Protein AF-A0A822BIB9-F1 (afdb_monomer)

pLDDT: mean 83.74, std 15.63, range [38.5, 98.12]

Structure (mmCIF, N/CA/C/O backbone):
data_AF-A0A822BIB9-F1
#
_entry.id   AF-A0A822BIB9-F1
#
loop_
_atom_site.group_PDB
_atom_site.id
_atom_site.type_symbol
_atom_site.label_atom_id
_atom_site.label_alt_id
_atom_site.label_comp_id
_atom_site.label_asym_id
_atom_site.label_entity_id
_atom_site.label_seq_id
_atom_site.pdbx_PDB_ins_code
_atom_site.Cartn_x
_atom_site.Cartn_y
_atom_site.Cartn_z
_atom_site.occupancy
_atom_site.B_iso_or_equiv
_atom_site.auth_seq_id
_atom_site.auth_comp_id
_atom_site.auth_asym_id
_atom_site.auth_atom_id
_atom_site.pdbx_PDB_model_num
ATOM 1 N N . MET A 1 1 ? -10.872 18.225 8.047 1.00 48.94 1 MET A N 1
ATOM 2 C CA . MET A 1 1 ? -10.312 17.547 6.855 1.00 48.94 1 MET A CA 1
ATOM 3 C C . MET A 1 1 ? -10.561 18.431 5.649 1.00 48.94 1 MET A C 1
ATOM 5 O O . MET A 1 1 ? -11.684 18.891 5.492 1.00 48.94 1 MET A O 1
ATOM 9 N N . ASN A 1 2 ? -9.532 18.728 4.852 1.00 38.50 2 ASN A N 1
ATOM 10 C CA . ASN A 1 2 ? -9.692 19.570 3.668 1.00 38.50 2 ASN A CA 1
ATOM 11 C C . ASN A 1 2 ? -10.375 18.746 2.567 1.00 38.50 2 ASN A C 1
ATOM 13 O O . ASN A 1 2 ? -9.749 17.916 1.918 1.00 38.50 2 ASN A O 1
ATOM 17 N N . THR A 1 3 ? -11.681 18.924 2.396 1.00 48.06 3 THR A N 1
ATOM 18 C CA . THR A 1 3 ? -12.518 18.138 1.475 1.00 48.06 3 THR A CA 1
ATOM 19 C C . THR A 1 3 ? -12.189 18.353 -0.006 1.00 48.06 3 THR A C 1
ATOM 21 O O . THR A 1 3 ? -12.721 17.605 -0.832 1.00 48.06 3 THR A O 1
ATOM 24 N N . ASN A 1 4 ? -11.320 19.330 -0.305 1.00 56.81 4 ASN A N 1
ATOM 25 C CA . ASN A 1 4 ? -10.796 19.686 -1.627 1.00 56.81 4 ASN A C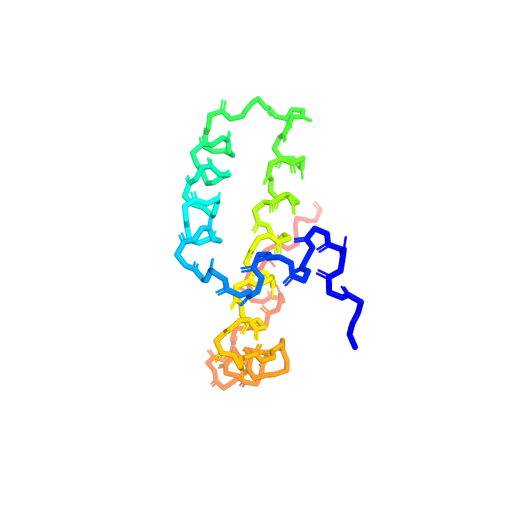A 1
ATOM 26 C C . ASN A 1 4 ? -9.444 19.035 -1.975 1.00 56.81 4 ASN A C 1
ATOM 28 O O . ASN A 1 4 ? -8.934 19.277 -3.066 1.00 56.81 4 ASN A O 1
ATOM 32 N N . SER A 1 5 ? -8.832 18.234 -1.095 1.00 66.06 5 SER A N 1
ATOM 33 C CA . SER A 1 5 ? -7.643 17.462 -1.477 1.00 66.06 5 SER A CA 1
ATOM 34 C C . SER A 1 5 ? -8.033 16.210 -2.271 1.00 66.06 5 SER A C 1
ATOM 36 O O . SER A 1 5 ? -9.079 15.606 -2.021 1.00 66.06 5 SER A O 1
ATOM 38 N N . TYR A 1 6 ? -7.160 15.778 -3.187 1.00 61.75 6 TYR A N 1
ATOM 39 C CA . TYR A 1 6 ? -7.275 14.506 -3.922 1.00 61.75 6 TYR A CA 1
ATOM 40 C C . TYR A 1 6 ? -7.590 13.324 -2.983 1.00 61.75 6 TYR A C 1
ATOM 42 O O . TYR A 1 6 ? -8.501 12.532 -3.224 1.00 61.75 6 TYR A O 1
ATOM 50 N N . THR A 1 7 ? -6.930 13.302 -1.824 1.00 61.34 7 THR A N 1
ATOM 51 C CA . THR A 1 7 ? -7.143 12.317 -0.757 1.00 61.34 7 THR A CA 1
ATOM 52 C C . THR A 1 7 ? -8.539 12.391 -0.130 1.00 61.34 7 THR A C 1
ATOM 54 O O . THR A 1 7 ? -9.154 11.357 0.119 1.00 61.34 7 THR A O 1
ATOM 57 N N . GLY A 1 8 ? -9.086 13.592 0.076 1.00 64.31 8 GLY A N 1
ATOM 58 C CA . GLY A 1 8 ? -10.421 13.786 0.644 1.00 64.31 8 GLY A CA 1
ATOM 59 C C . GLY A 1 8 ? -11.555 13.398 -0.312 1.00 64.31 8 GLY A C 1
ATOM 60 O O . GLY A 1 8 ? -12.620 12.988 0.147 1.00 64.31 8 GLY A O 1
ATOM 61 N N . TYR A 1 9 ? -11.344 13.502 -1.629 1.00 64.81 9 TYR A N 1
ATOM 62 C CA . TYR A 1 9 ? -12.299 13.036 -2.643 1.00 64.81 9 TYR A CA 1
ATOM 63 C C . TYR A 1 9 ? -12.341 11.503 -2.735 1.00 64.81 9 TYR A C 1
ATOM 65 O O . TYR A 1 9 ? -13.425 10.916 -2.750 1.00 64.81 9 TYR A O 1
ATOM 73 N N . MET A 1 10 ? -11.173 10.856 -2.728 1.00 62.56 10 MET A N 1
ATOM 74 C CA . MET A 1 10 ? -11.055 9.396 -2.794 1.00 62.56 10 MET A CA 1
ATOM 75 C C . MET A 1 10 ? -11.613 8.688 -1.558 1.00 62.56 10 MET A C 1
ATOM 77 O O . MET A 1 10 ? -12.297 7.678 -1.684 1.00 62.56 10 MET A O 1
ATOM 81 N N . GLN A 1 11 ? -11.418 9.253 -0.366 1.00 62.25 11 GLN A N 1
ATOM 82 C CA . GLN A 1 11 ? -11.953 8.682 0.877 1.00 62.25 11 GLN A CA 1
ATOM 83 C C . GLN A 1 11 ? -13.485 8.593 0.908 1.00 62.25 11 GLN A C 1
ATOM 85 O O . GLN A 1 11 ? -14.026 7.734 1.595 1.00 62.25 11 GLN A O 1
ATOM 90 N N . ARG A 1 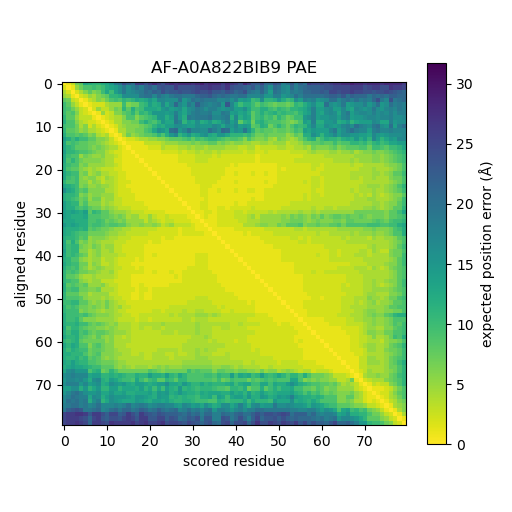12 ? -14.195 9.446 0.154 1.00 67.25 12 ARG A N 1
ATOM 91 C CA . ARG A 1 12 ? -15.664 9.395 0.045 1.00 67.25 12 ARG A CA 1
ATOM 92 C C . ARG A 1 12 ? -16.162 8.298 -0.901 1.00 67.25 12 ARG A C 1
ATOM 94 O O . ARG A 1 12 ? -17.357 8.031 -0.924 1.00 67.25 12 ARG A O 1
ATOM 101 N N . ASN A 1 13 ? -15.267 7.681 -1.672 1.00 75.44 13 ASN A N 1
ATOM 102 C CA . ASN A 1 13 ? -15.592 6.699 -2.700 1.00 75.44 13 ASN A CA 1
ATOM 103 C C . ASN A 1 13 ? -14.597 5.530 -2.645 1.00 75.44 13 ASN A C 1
ATOM 105 O O . ASN A 1 13 ? -13.739 5.396 -3.517 1.00 75.44 13 ASN A O 1
ATOM 109 N N . SER A 1 14 ? -14.721 4.663 -1.639 1.00 75.12 14 SER A N 1
ATOM 110 C CA . SER A 1 14 ? -13.842 3.494 -1.461 1.00 75.12 14 SER A CA 1
ATOM 111 C C . SER A 1 14 ? -13.752 2.6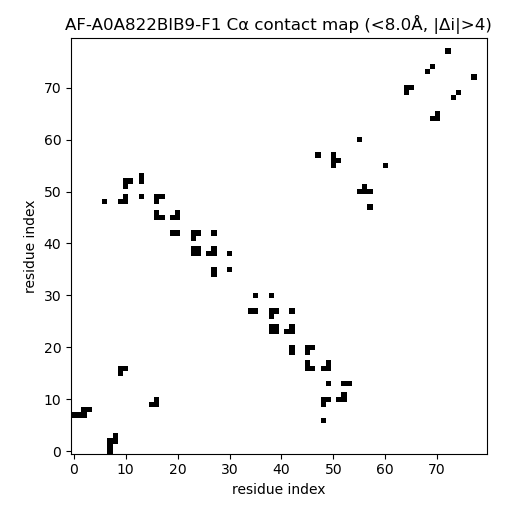04 -2.710 1.00 75.12 14 SER A C 1
ATOM 113 O O . SER A 1 14 ? -12.681 2.082 -3.006 1.00 75.12 14 SER A O 1
ATOM 115 N N . GLN A 1 15 ? -14.827 2.506 -3.502 1.00 83.12 15 GLN A N 1
ATOM 116 C CA . GLN A 1 15 ? -14.835 1.779 -4.775 1.00 83.12 15 GLN A CA 1
ATOM 117 C C . GLN A 1 15 ? -13.843 2.352 -5.803 1.00 83.12 15 GLN A C 1
ATOM 119 O O . GLN A 1 15 ? -13.188 1.585 -6.499 1.00 83.12 15 GLN A O 1
ATOM 124 N N . LEU A 1 16 ? -13.692 3.682 -5.876 1.00 85.62 16 LEU A N 1
ATOM 125 C CA . LEU A 1 16 ? -12.710 4.319 -6.764 1.00 85.62 16 LEU A CA 1
ATOM 126 C C . LEU A 1 16 ? -11.280 4.023 -6.306 1.00 85.62 16 LEU A C 1
ATOM 128 O O . LEU A 1 16 ? -10.395 3.816 -7.131 1.00 85.62 16 LEU A O 1
ATOM 132 N N . VAL A 1 17 ? -11.060 3.963 -4.990 1.00 87.88 17 VAL A N 1
ATOM 133 C CA . VAL A 1 17 ? -9.749 3.613 -4.429 1.00 87.88 17 VAL A CA 1
ATOM 134 C C . VAL A 1 17 ? -9.401 2.160 -4.736 1.00 87.88 17 VAL A C 1
ATOM 136 O O . VAL A 1 17 ? -8.277 1.884 -5.135 1.00 87.88 17 VAL A O 1
ATOM 139 N N . LEU A 1 18 ? -10.367 1.242 -4.627 1.00 92.19 18 LEU A N 1
ATOM 140 C CA . LEU A 1 18 ? -10.175 -0.158 -5.011 1.00 92.19 18 LEU A CA 1
ATOM 141 C C . LEU A 1 18 ? -9.809 -0.303 -6.491 1.00 92.19 18 LEU A C 1
ATOM 143 O O . LEU A 1 18 ? -8.908 -1.073 -6.810 1.00 92.19 18 LEU A O 1
ATOM 147 N N . THR A 1 19 ? -10.458 0.452 -7.385 1.00 94.38 19 THR A N 1
ATOM 148 C CA . THR A 1 19 ? -10.086 0.472 -8.807 1.00 94.38 19 THR A CA 1
ATOM 149 C C . THR A 1 19 ? -8.636 0.909 -8.998 1.00 94.38 19 THR A C 1
ATOM 151 O O . THR A 1 19 ? -7.907 0.221 -9.706 1.00 94.38 19 THR A O 1
ATOM 154 N N . LYS A 1 20 ? -8.187 1.972 -8.314 1.00 94.94 20 LYS A N 1
ATOM 155 C CA . LYS A 1 20 ? -6.788 2.415 -8.399 1.00 94.94 20 LYS A CA 1
ATOM 156 C C . LYS A 1 20 ? -5.805 1.402 -7.825 1.00 94.94 20 LYS A C 1
ATOM 158 O O . LYS A 1 20 ? -4.807 1.132 -8.465 1.00 94.94 20 LYS A O 1
ATOM 163 N N . ILE A 1 21 ? -6.111 0.746 -6.703 1.00 96.56 21 ILE A N 1
ATOM 164 C CA . ILE A 1 21 ? -5.259 -0.342 -6.182 1.00 96.56 21 ILE A CA 1
ATOM 165 C C . ILE A 1 21 ? -5.065 -1.443 -7.236 1.00 96.56 21 ILE A C 1
ATOM 167 O O . ILE A 1 21 ? -3.965 -1.969 -7.375 1.00 96.56 21 ILE A O 1
ATOM 171 N N . MET A 1 22 ? -6.120 -1.808 -7.972 1.00 97.38 22 MET A N 1
ATOM 172 C CA . MET A 1 22 ? -6.012 -2.813 -9.035 1.00 97.38 22 MET A CA 1
ATOM 173 C C . MET A 1 22 ? -5.201 -2.310 -10.234 1.00 97.38 22 MET A C 1
ATOM 175 O O . MET A 1 22 ? -4.436 -3.085 -10.797 1.00 97.38 22 MET A O 1
ATOM 179 N N . GLU A 1 23 ? -5.360 -1.043 -10.616 1.00 97.00 23 GLU A N 1
ATOM 180 C CA . GLU A 1 23 ? -4.582 -0.388 -11.677 1.00 97.00 23 GLU A CA 1
ATOM 181 C C . GLU A 1 23 ? -3.085 -0.386 -11.341 1.00 97.00 23 GLU A C 1
ATOM 183 O O . GLU A 1 23 ? -2.314 -1.016 -12.062 1.00 97.00 23 GLU A O 1
ATOM 188 N N . GLU A 1 24 ? -2.707 0.166 -10.183 1.00 97.44 24 GLU A N 1
ATOM 189 C CA . GLU A 1 24 ? -1.307 0.243 -9.738 1.00 97.44 24 GLU A CA 1
ATOM 190 C C . GLU A 1 24 ? -0.671 -1.139 -9.564 1.00 97.44 24 GLU A C 1
ATOM 192 O O . GLU A 1 24 ? 0.518 -1.342 -9.806 1.00 97.44 24 GLU A O 1
ATOM 197 N N . TYR A 1 25 ? -1.460 -2.133 -9.144 1.00 98.06 25 TYR A N 1
ATOM 198 C CA . TYR A 1 25 ? -0.985 -3.509 -9.069 1.00 98.06 25 TYR A CA 1
ATOM 199 C C . TYR A 1 25 ? -0.590 -4.043 -10.452 1.00 98.06 25 TYR A C 1
ATOM 201 O O . TYR A 1 25 ? 0.471 -4.654 -10.593 1.00 98.06 25 TYR A O 1
ATOM 209 N N . TRP A 1 26 ? -1.417 -3.815 -11.476 1.00 98.12 26 TRP A N 1
ATOM 210 C CA . TRP A 1 26 ? -1.099 -4.242 -12.837 1.00 98.12 26 TRP A CA 1
ATOM 211 C C . TRP A 1 26 ? 0.052 -3.439 -13.445 1.00 98.12 26 TRP A C 1
ATOM 213 O O . TRP A 1 26 ? 0.887 -4.032 -14.131 1.00 98.12 26 TRP A 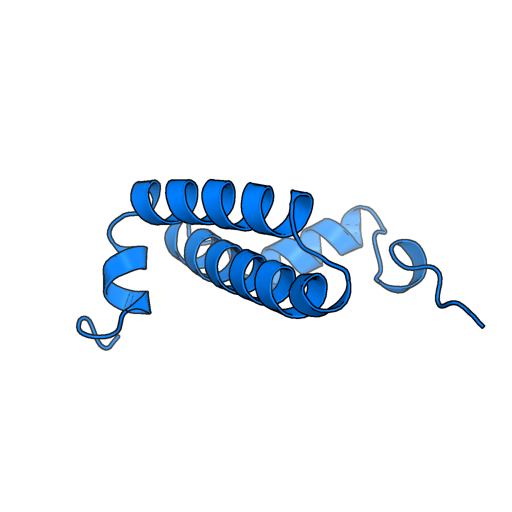O 1
ATOM 223 N N . GLU A 1 27 ? 0.144 -2.141 -13.157 1.00 97.50 27 GLU A N 1
ATOM 224 C CA . GLU A 1 27 ? 1.269 -1.299 -13.577 1.00 97.50 27 GLU A CA 1
ATOM 225 C C . GLU A 1 27 ? 2.578 -1.773 -12.943 1.00 97.50 27 GLU A C 1
ATOM 227 O O . GLU A 1 27 ? 3.540 -2.022 -13.667 1.00 97.50 27 GLU A O 1
ATOM 232 N N . LEU A 1 28 ? 2.594 -2.059 -11.636 1.00 98.00 28 LEU A N 1
ATOM 233 C CA . LEU A 1 28 ? 3.749 -2.646 -10.951 1.00 98.00 28 LEU A CA 1
ATOM 234 C C . LEU A 1 28 ? 4.168 -3.996 -11.551 1.00 98.00 28 LEU A C 1
ATOM 236 O O . LEU A 1 28 ? 5.362 -4.249 -11.722 1.00 98.00 28 LEU A O 1
ATOM 240 N N . VAL A 1 29 ? 3.208 -4.869 -11.874 1.00 97.25 29 VAL A N 1
ATOM 241 C CA . VAL A 1 29 ? 3.482 -6.170 -12.513 1.00 97.25 29 VAL A CA 1
ATOM 242 C C . VAL A 1 29 ? 4.089 -5.993 -13.910 1.00 97.25 29 VAL A C 1
ATOM 244 O O . VAL A 1 29 ? 4.955 -6.778 -14.300 1.00 97.25 29 VAL A O 1
ATOM 247 N N . ALA A 1 30 ? 3.666 -4.971 -14.655 1.00 97.31 30 ALA A N 1
ATOM 248 C CA . ALA A 1 30 ? 4.163 -4.665 -15.996 1.00 97.31 30 ALA A CA 1
ATOM 249 C C . ALA A 1 30 ? 5.409 -3.755 -16.010 1.00 97.31 30 ALA A C 1
ATOM 251 O O . ALA A 1 30 ? 6.012 -3.555 -17.070 1.00 97.31 30 ALA A O 1
ATOM 252 N N . ALA A 1 31 ? 5.804 -3.195 -14.864 1.00 97.00 31 ALA A N 1
ATOM 253 C CA . ALA A 1 31 ? 6.831 -2.169 -14.778 1.00 97.00 31 ALA A CA 1
ATOM 254 C C . ALA A 1 31 ? 8.232 -2.699 -15.107 1.00 97.00 31 ALA A C 1
ATOM 256 O O . ALA A 1 31 ? 8.675 -3.749 -14.630 1.00 97.00 31 ALA A O 1
ATOM 257 N N . SER A 1 32 ? 8.988 -1.895 -15.858 1.00 95.12 32 SER A N 1
ATOM 258 C CA . SER A 1 32 ? 10.439 -2.071 -15.959 1.00 95.12 32 SER A CA 1
ATOM 259 C C . SER A 1 32 ? 11.115 -1.835 -14.600 1.00 95.12 32 SER A C 1
ATOM 261 O O . SER A 1 32 ? 10.573 -1.119 -13.758 1.00 95.12 32 SER A O 1
ATOM 263 N N . GLU A 1 33 ? 12.320 -2.376 -14.385 1.00 92.44 33 GLU A N 1
ATOM 264 C CA . GLU A 1 33 ? 13.045 -2.251 -13.102 1.00 92.44 33 GLU A CA 1
ATOM 265 C C . GLU A 1 33 ? 13.160 -0.803 -12.599 1.00 92.44 33 GLU A C 1
ATOM 267 O O . GLU A 1 33 ? 12.990 -0.543 -11.411 1.00 92.44 33 GLU A O 1
ATOM 272 N N . ASN A 1 34 ? 13.363 0.155 -13.509 1.00 93.12 34 ASN A N 1
ATOM 273 C CA . ASN A 1 34 ? 13.496 1.572 -13.162 1.00 93.12 34 ASN A CA 1
ATOM 274 C C . ASN A 1 34 ? 12.181 2.203 -12.669 1.00 93.12 34 ASN A C 1
ATOM 276 O O . ASN A 1 34 ? 12.223 3.209 -11.965 1.00 93.12 34 ASN A O 1
ATOM 280 N N . ASN A 1 35 ? 11.033 1.611 -13.011 1.00 94.56 35 ASN A N 1
ATOM 281 C CA . ASN A 1 35 ? 9.708 2.120 -12.650 1.00 94.56 35 ASN A CA 1
ATOM 282 C C . ASN A 1 35 ? 9.077 1.356 -11.483 1.00 94.56 35 ASN A C 1
ATOM 284 O O . ASN A 1 35 ? 8.151 1.867 -10.867 1.00 94.56 35 ASN A O 1
ATOM 288 N N . LYS A 1 36 ? 9.589 0.174 -11.110 1.00 93.31 36 LYS A N 1
ATOM 289 C CA . LYS A 1 36 ? 9.008 -0.627 -10.017 1.00 93.31 36 LYS A CA 1
ATOM 290 C C . LYS A 1 36 ? 8.890 0.134 -8.701 1.00 93.31 36 LYS A C 1
ATOM 292 O O . LYS A 1 36 ? 7.909 -0.041 -7.992 1.00 93.31 36 LYS A O 1
ATOM 297 N N . ILE A 1 37 ? 9.869 0.975 -8.361 1.00 96.06 37 ILE A N 1
ATOM 298 C CA . ILE A 1 37 ? 9.802 1.788 -7.135 1.00 96.06 37 ILE A CA 1
ATOM 299 C C . ILE A 1 37 ? 8.664 2.810 -7.225 1.00 96.06 37 ILE A C 1
ATOM 301 O O . ILE A 1 37 ? 7.988 3.038 -6.224 1.00 96.06 37 ILE A O 1
ATOM 305 N N . TYR A 1 38 ? 8.445 3.399 -8.403 1.00 95.81 38 TYR A N 1
ATOM 306 C CA . TYR A 1 38 ? 7.375 4.364 -8.637 1.00 95.81 38 TYR A CA 1
ATOM 307 C C . TYR A 1 38 ? 6.000 3.698 -8.499 1.00 95.81 38 TYR A C 1
ATOM 309 O O . TYR A 1 38 ? 5.256 4.083 -7.600 1.00 95.81 38 TYR A O 1
ATOM 317 N N . GLU A 1 39 ? 5.735 2.621 -9.245 1.00 97.44 39 GLU A N 1
ATOM 318 C CA . GLU A 1 39 ? 4.426 1.940 -9.197 1.00 97.44 39 GLU A CA 1
ATOM 319 C C . GLU A 1 39 ? 4.158 1.292 -7.833 1.00 97.44 39 GLU A C 1
ATOM 321 O O . GLU A 1 39 ? 3.045 1.297 -7.316 1.00 97.44 39 GLU A O 1
ATOM 326 N N . CYS A 1 40 ? 5.200 0.766 -7.181 1.00 97.44 40 CYS A N 1
ATOM 327 C CA . CYS A 1 40 ? 5.074 0.251 -5.822 1.00 97.44 40 CYS A CA 1
ATOM 328 C C . CYS A 1 40 ? 4.701 1.374 -4.845 1.00 97.44 40 CYS A C 1
ATOM 330 O O . CYS A 1 40 ? 3.829 1.192 -3.996 1.00 97.44 40 CYS A O 1
ATOM 332 N N . SER A 1 41 ? 5.323 2.550 -4.979 1.00 96.69 41 SER A N 1
ATOM 333 C CA . SER A 1 41 ? 4.994 3.709 -4.147 1.00 96.69 41 SER A CA 1
ATOM 334 C C . SER A 1 41 ? 3.550 4.162 -4.362 1.00 96.69 41 SER A C 1
ATOM 336 O O . SER A 1 41 ? 2.866 4.440 -3.374 1.00 96.69 41 SER A O 1
ATOM 338 N N . ASP A 1 42 ? 3.072 4.195 -5.608 1.00 95.00 42 ASP A N 1
ATOM 339 C CA . ASP A 1 42 ? 1.699 4.610 -5.909 1.00 95.00 42 ASP A CA 1
ATOM 340 C C . ASP A 1 42 ? 0.667 3.590 -5.394 1.00 95.00 42 ASP A C 1
ATOM 342 O O . ASP A 1 42 ? -0.289 3.939 -4.688 1.00 95.00 42 ASP A O 1
ATOM 346 N N . LEU A 1 43 ? 0.947 2.293 -5.569 1.00 97.50 43 LEU A N 1
ATOM 347 C CA . LEU A 1 43 ? 0.169 1.212 -4.962 1.00 97.50 43 LEU A CA 1
ATOM 348 C C . LEU A 1 43 ? 0.052 1.380 -3.437 1.00 97.50 43 LEU A C 1
ATOM 350 O O . LEU A 1 43 ? -1.045 1.272 -2.875 1.00 97.50 43 LEU A O 1
ATOM 354 N N . PHE A 1 44 ? 1.158 1.679 -2.746 1.00 96.12 44 PHE A N 1
ATOM 355 C CA . PHE A 1 44 ? 1.140 1.911 -1.300 1.00 96.12 44 PHE A CA 1
ATOM 356 C C . PHE A 1 44 ? 0.305 3.136 -0.916 1.00 96.12 44 PHE A C 1
ATOM 358 O O . PHE A 1 44 ? -0.461 3.059 0.047 1.00 96.12 44 PHE A O 1
ATOM 365 N N . VAL A 1 45 ? 0.392 4.244 -1.659 1.00 93.75 45 VAL A N 1
ATOM 366 C CA . VAL A 1 45 ? -0.442 5.433 -1.415 1.00 93.75 45 VAL A CA 1
ATOM 367 C C . VAL A 1 45 ? -1.926 5.073 -1.482 1.00 93.75 45 VAL A C 1
ATOM 369 O O . VAL A 1 45 ? -2.685 5.410 -0.565 1.00 93.75 45 VAL A O 1
ATOM 372 N N . HIS A 1 46 ? -2.346 4.335 -2.510 1.00 93.31 46 HIS A N 1
ATOM 373 C CA . HIS A 1 46 ? -3.741 3.935 -2.668 1.00 93.31 46 HIS A CA 1
ATOM 374 C C . HIS A 1 46 ? -4.214 2.942 -1.595 1.00 93.31 46 HIS A C 1
ATOM 376 O O . HIS A 1 46 ? -5.328 3.091 -1.083 1.00 93.31 46 HIS A O 1
ATOM 382 N N . ILE A 1 47 ? -3.363 2.008 -1.157 1.00 95.12 47 ILE A N 1
ATOM 383 C CA . ILE A 1 47 ? -3.657 1.128 -0.014 1.00 95.12 47 ILE A CA 1
ATOM 384 C C . ILE A 1 47 ? -3.870 1.945 1.268 1.00 95.12 47 ILE A C 1
ATOM 386 O O . ILE A 1 47 ? -4.847 1.719 1.981 1.00 95.12 47 ILE A O 1
ATOM 390 N N . LEU A 1 48 ? -3.006 2.923 1.561 1.00 93.38 48 LEU A N 1
ATOM 391 C CA . LEU A 1 48 ? -3.132 3.762 2.760 1.00 93.38 48 LEU A CA 1
ATOM 392 C C . LEU A 1 48 ? -4.426 4.588 2.756 1.00 93.38 48 LEU A C 1
ATOM 394 O O . LEU A 1 48 ? -5.109 4.684 3.779 1.00 93.38 48 LEU A O 1
ATOM 398 N N . ILE A 1 49 ? -4.793 5.153 1.601 1.00 89.88 49 ILE A N 1
ATOM 399 C CA . ILE A 1 49 ? -6.063 5.872 1.427 1.00 89.88 49 ILE A CA 1
ATOM 400 C C . ILE A 1 49 ? -7.247 4.927 1.666 1.00 89.88 49 ILE A C 1
ATOM 402 O O . ILE A 1 49 ? -8.202 5.308 2.349 1.00 89.88 49 ILE A O 1
ATOM 406 N N . TYR A 1 50 ? -7.179 3.702 1.138 1.00 92.06 50 TYR A N 1
ATOM 407 C CA . TYR A 1 50 ? -8.228 2.703 1.304 1.00 92.06 50 TYR A CA 1
ATOM 408 C C . TYR A 1 50 ? -8.402 2.288 2.764 1.00 92.06 50 TYR A C 1
ATOM 410 O O . TYR A 1 50 ? -9.529 2.333 3.254 1.00 92.06 50 TYR A O 1
ATOM 418 N N . LEU A 1 51 ? -7.313 1.966 3.474 1.00 92.44 51 LEU A N 1
ATOM 419 C CA 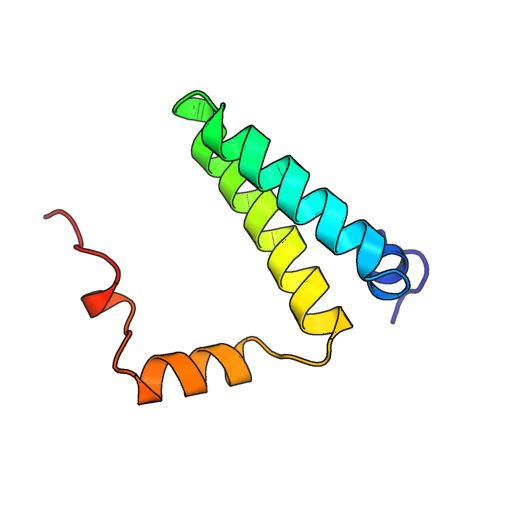. LEU A 1 51 ? -7.347 1.621 4.901 1.00 92.44 51 LEU A CA 1
ATOM 420 C C . LEU A 1 51 ? -8.072 2.701 5.706 1.00 92.44 51 LEU A C 1
ATOM 422 O O . LEU A 1 51 ? -9.035 2.405 6.414 1.00 92.44 51 LEU A O 1
ATOM 426 N N . ASN A 1 52 ? -7.695 3.965 5.501 1.00 88.50 52 ASN A N 1
ATOM 427 C CA . ASN A 1 52 ? -8.356 5.079 6.169 1.00 88.50 52 ASN A CA 1
ATOM 428 C C . ASN A 1 52 ? -9.847 5.194 5.788 1.00 88.50 52 ASN A 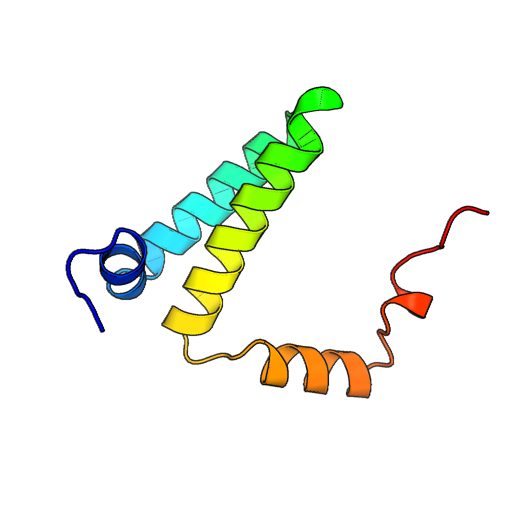C 1
ATOM 430 O O . ASN A 1 52 ? -10.666 5.533 6.638 1.00 88.50 52 ASN A O 1
ATOM 434 N N . SER A 1 53 ? -10.222 4.894 4.536 1.00 87.06 53 SER A N 1
ATOM 435 C CA . SER A 1 53 ? -11.628 4.916 4.089 1.00 87.06 53 SER A CA 1
ATOM 436 C C . SER A 1 53 ? -12.502 3.843 4.750 1.00 87.06 53 SER A C 1
ATOM 438 O O . SER A 1 53 ? -13.701 4.055 4.911 1.00 87.06 53 SER A O 1
ATOM 440 N N . ILE A 1 54 ? -11.907 2.720 5.168 1.00 89.25 54 ILE A N 1
ATOM 441 C CA . ILE A 1 54 ? -12.599 1.633 5.879 1.00 89.25 54 ILE A CA 1
ATOM 442 C C . ILE A 1 54 ? -12.375 1.678 7.398 1.00 89.25 54 ILE A C 1
ATOM 444 O O . ILE A 1 54 ? -12.719 0.730 8.099 1.00 89.25 54 ILE A O 1
ATOM 448 N N . GLY A 1 55 ? -11.809 2.775 7.915 1.00 89.75 55 GLY A N 1
ATOM 449 C CA . GLY A 1 55 ? -11.593 2.975 9.348 1.00 89.75 55 GLY A CA 1
ATOM 450 C C . GLY A 1 55 ? -10.483 2.112 9.953 1.00 89.75 55 GLY A C 1
ATOM 451 O O . GLY A 1 55 ? -10.469 1.930 11.166 1.00 89.75 55 GLY A O 1
ATOM 452 N N . LEU A 1 56 ? -9.568 1.584 9.134 1.00 93.06 56 LEU A N 1
ATOM 453 C CA . LEU A 1 56 ? -8.382 0.867 9.601 1.00 93.06 56 LEU A CA 1
ATOM 454 C C . LEU A 1 56 ? -7.171 1.797 9.643 1.00 93.06 56 LEU A C 1
ATOM 456 O O . LEU A 1 56 ? -6.876 2.508 8.681 1.00 93.06 56 LEU A O 1
ATOM 460 N N . SER A 1 57 ? -6.434 1.752 10.749 1.00 90.81 57 SER A N 1
ATOM 461 C CA . SER A 1 57 ? -5.161 2.452 10.893 1.00 90.81 57 SER A CA 1
ATOM 462 C C . SER A 1 57 ? -3.973 1.545 10.556 1.00 90.81 57 SER A C 1
ATOM 464 O O . SER A 1 57 ? -4.064 0.316 10.572 1.00 90.81 57 SER A O 1
ATOM 466 N N . LEU A 1 58 ? -2.807 2.146 10.300 1.00 91.00 58 LEU A N 1
ATOM 467 C CA . LEU A 1 58 ? -1.553 1.389 10.203 1.00 91.00 58 LEU A CA 1
ATOM 468 C C . LEU A 1 58 ? -1.178 0.700 11.521 1.00 91.00 58 LEU A C 1
ATOM 470 O O . LEU A 1 58 ? -0.517 -0.338 11.502 1.00 91.00 58 LEU A O 1
ATOM 474 N N . GLU A 1 59 ? -1.603 1.254 12.656 1.00 92.38 59 GLU A N 1
ATOM 475 C CA . GLU A 1 59 ? -1.391 0.651 13.968 1.00 92.38 59 GLU A CA 1
ATOM 476 C C . GLU A 1 59 ? -2.179 -0.659 14.111 1.00 92.38 59 GLU A C 1
ATOM 478 O O . GLU A 1 59 ? -1.611 -1.660 14.546 1.00 92.38 59 GLU A O 1
ATOM 483 N N . ASP A 1 60 ? -3.434 -0.700 13.650 1.00 94.06 60 ASP A N 1
ATOM 484 C CA . ASP A 1 60 ? -4.253 -1.922 13.643 1.00 94.06 60 ASP A CA 1
ATOM 485 C C . ASP A 1 60 ? -3.588 -3.039 12.829 1.00 94.06 60 ASP A C 1
ATOM 487 O O . ASP A 1 60 ? -3.482 -4.182 13.286 1.00 94.06 60 ASP A O 1
ATOM 491 N N . ILE A 1 61 ? -3.077 -2.696 11.642 1.00 93.12 61 ILE A N 1
ATOM 492 C CA . ILE A 1 61 ? -2.354 -3.633 10.774 1.00 93.12 61 ILE A CA 1
ATOM 493 C C . ILE A 1 61 ? -1.055 -4.102 11.442 1.00 93.12 61 ILE A C 1
ATOM 495 O O . ILE A 1 61 ? -0.781 -5.301 11.480 1.00 93.12 61 ILE A O 1
ATOM 499 N N . SER A 1 62 ? -0.271 -3.182 12.010 1.00 89.62 62 SER A N 1
ATOM 500 C CA . SER A 1 62 ? 0.976 -3.497 12.720 1.00 89.62 62 SER A CA 1
ATOM 501 C C . SER A 1 62 ? 0.740 -4.454 13.894 1.00 89.62 62 SER A C 1
ATOM 503 O O . SER A 1 62 ? 1.435 -5.463 14.038 1.00 89.62 62 SER A O 1
ATOM 505 N N . ASN A 1 63 ? -0.292 -4.195 14.699 1.00 92.06 63 ASN A N 1
ATOM 506 C CA . ASN A 1 63 ? -0.677 -5.044 15.822 1.00 92.06 63 ASN A CA 1
ATOM 507 C C . ASN A 1 63 ? -1.051 -6.460 15.366 1.00 92.06 63 ASN A C 1
ATOM 509 O O . ASN A 1 63 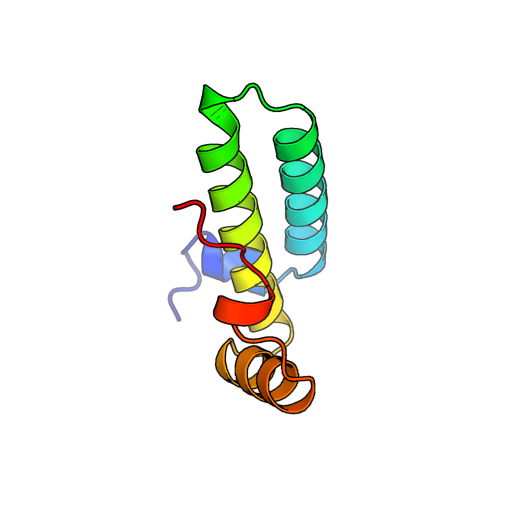? -0.640 -7.441 15.990 1.00 92.06 63 ASN A O 1
ATOM 513 N N . GLU A 1 64 ? -1.784 -6.591 14.260 1.00 92.38 64 GLU A N 1
ATOM 514 C CA . GLU A 1 64 ? -2.152 -7.894 13.704 1.00 92.38 64 GLU A CA 1
ATOM 515 C C . GLU A 1 64 ? -0.947 -8.657 13.128 1.00 92.38 64 GLU A C 1
ATOM 517 O O . GLU A 1 64 ? -0.799 -9.860 13.363 1.00 92.38 64 GLU A O 1
ATOM 522 N N . LEU A 1 65 ? -0.038 -7.969 12.431 1.00 89.81 65 LEU A N 1
ATOM 523 C CA . LEU A 1 65 ? 1.203 -8.566 11.927 1.00 89.81 65 LEU A CA 1
ATOM 524 C C . LEU A 1 65 ? 2.087 -9.084 13.070 1.00 89.81 65 LEU A C 1
ATOM 526 O O . LEU A 1 65 ? 2.586 -10.212 13.005 1.00 89.81 65 LEU A O 1
ATOM 530 N N . ASN A 1 66 ? 2.209 -8.312 14.153 1.00 87.19 66 ASN A N 1
ATOM 531 C CA . ASN A 1 66 ? 2.967 -8.701 15.341 1.00 87.19 66 ASN A CA 1
ATOM 532 C C . ASN A 1 66 ? 2.401 -9.962 16.012 1.00 87.19 66 ASN A C 1
ATOM 534 O O . ASN A 1 66 ? 3.173 -10.856 16.366 1.00 87.19 66 ASN A O 1
ATOM 538 N N . LYS A 1 67 ? 1.070 -10.099 16.128 1.00 91.44 67 LYS A N 1
ATOM 539 C CA . LYS A 1 67 ? 0.436 -11.326 16.663 1.00 91.44 67 LYS A CA 1
ATOM 540 C C . LYS A 1 67 ? 0.821 -12.571 15.867 1.00 91.44 67 LYS A C 1
ATOM 542 O O . LYS A 1 67 ? 1.045 -13.636 16.436 1.00 91.44 67 LYS A O 1
ATOM 547 N N . ARG A 1 68 ? 0.927 -12.426 14.548 1.00 87.62 68 ARG A N 1
ATOM 548 C CA . ARG A 1 68 ? 1.307 -13.492 13.613 1.00 87.62 68 ARG A CA 1
ATOM 549 C C . ARG A 1 68 ? 2.826 -13.668 13.479 1.00 87.62 68 ARG A C 1
ATOM 551 O O . ARG A 1 68 ? 3.269 -14.519 12.717 1.00 87.62 68 ARG A O 1
ATOM 558 N N . ARG A 1 69 ? 3.614 -12.889 14.233 1.00 85.12 69 ARG A N 1
ATOM 559 C CA . ARG A 1 69 ? 5.087 -12.856 14.209 1.00 85.12 69 ARG A CA 1
ATOM 560 C C . ARG A 1 69 ? 5.679 -12.458 12.851 1.00 85.12 69 ARG A C 1
ATOM 562 O O . ARG A 1 69 ? 6.844 -12.751 12.591 1.00 85.12 69 ARG A O 1
ATOM 569 N N . TRP A 1 70 ? 4.915 -11.752 12.017 1.00 81.94 70 TRP A N 1
ATOM 570 C CA . TRP A 1 70 ? 5.418 -11.140 10.789 1.00 81.94 70 TRP A CA 1
ATOM 571 C C . TRP A 1 70 ? 6.068 -9.797 11.127 1.00 81.94 70 TRP A C 1
ATOM 573 O O . TRP A 1 70 ? 5.445 -8.742 11.084 1.00 81.94 70 TRP A O 1
ATOM 583 N N . THR A 1 71 ? 7.340 -9.837 11.501 1.00 74.31 71 THR A N 1
ATOM 584 C CA . THR A 1 71 ? 8.182 -8.642 11.625 1.00 74.31 71 THR A CA 1
ATOM 585 C C . THR A 1 71 ? 8.839 -8.312 10.282 1.00 74.31 71 THR A C 1
ATOM 587 O O . THR A 1 71 ? 9.018 -9.199 9.447 1.00 74.31 71 THR A O 1
ATOM 590 N N . LEU A 1 72 ? 9.291 -7.070 10.074 1.00 71.25 72 LEU A N 1
ATOM 591 C CA . LEU A 1 72 ? 10.098 -6.731 8.887 1.00 71.25 72 LEU A CA 1
ATOM 592 C C . LEU A 1 72 ? 11.312 -7.660 8.736 1.00 71.25 72 LEU A C 1
ATOM 594 O O . LEU A 1 72 ? 11.627 -8.083 7.634 1.00 71.25 72 LEU A O 1
ATOM 598 N N . LYS A 1 73 ? 11.928 -8.059 9.857 1.00 70.69 73 LYS A N 1
ATOM 599 C CA . LYS A 1 73 ? 13.061 -8.997 9.883 1.00 70.69 73 LYS A CA 1
ATOM 600 C C . LYS A 1 73 ? 12.702 -10.412 9.421 1.00 70.69 73 LYS A C 1
ATOM 602 O O . LYS A 1 73 ? 13.579 -11.136 8.975 1.00 70.69 73 LYS A O 1
ATOM 607 N N . THR A 1 74 ? 11.446 -10.829 9.579 1.00 73.94 74 THR A N 1
ATOM 608 C CA . THR A 1 74 ? 10.966 -12.143 9.114 1.00 73.94 74 THR A CA 1
ATOM 609 C C . THR A 1 74 ? 10.372 -12.085 7.710 1.00 73.94 74 THR A C 1
ATOM 611 O O . THR A 1 74 ? 10.333 -13.103 7.034 1.00 73.94 74 THR A O 1
ATOM 614 N N . LEU A 1 75 ? 9.877 -10.916 7.291 1.00 73.00 75 LEU A N 1
ATOM 615 C CA . LEU A 1 75 ? 9.253 -10.693 5.984 1.00 73.00 75 LEU A CA 1
ATOM 616 C C . LEU A 1 75 ? 10.269 -10.367 4.889 1.00 73.00 75 LEU A C 1
ATOM 618 O O . LEU A 1 75 ? 10.037 -10.683 3.728 1.00 73.00 75 LEU A O 1
ATOM 622 N N . ILE A 1 76 ? 11.374 -9.723 5.256 1.00 74.94 76 ILE A N 1
ATOM 623 C CA . ILE A 1 76 ? 12.389 -9.244 4.328 1.00 74.94 76 ILE A CA 1
ATOM 62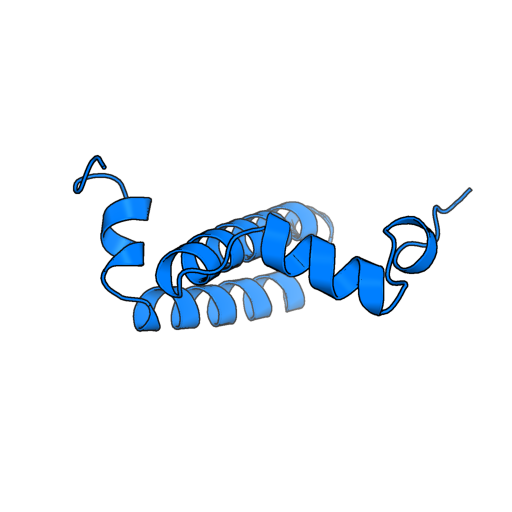4 C C . ILE A 1 76 ? 13.697 -9.926 4.714 1.00 74.94 76 ILE A C 1
ATOM 626 O O . ILE A 1 76 ? 14.206 -9.732 5.821 1.00 74.94 76 ILE A O 1
ATOM 630 N N . GLN A 1 77 ? 14.246 -10.736 3.806 1.00 57.09 77 GLN A N 1
ATOM 631 C CA . GLN A 1 77 ? 15.663 -11.067 3.884 1.00 57.09 77 GLN A CA 1
ATOM 632 C C . GLN A 1 77 ? 16.408 -9.774 3.575 1.00 57.09 77 GLN A C 1
ATOM 634 O O . GLN A 1 77 ? 16.335 -9.261 2.464 1.00 57.09 77 GLN A O 1
ATOM 639 N N . PHE A 1 78 ? 17.062 -9.198 4.582 1.00 51.88 78 PHE A N 1
ATOM 640 C CA . PHE A 1 78 ? 18.090 -8.211 4.299 1.00 51.88 78 PHE A CA 1
ATOM 641 C C . PHE A 1 78 ? 19.195 -8.964 3.569 1.00 51.88 78 PHE A C 1
ATOM 643 O O . PHE A 1 78 ? 19.908 -9.758 4.191 1.00 51.88 78 PHE A O 1
ATOM 650 N N . ASP A 1 79 ? 19.280 -8.762 2.256 1.00 51.28 79 ASP A N 1
ATOM 651 C CA . ASP A 1 79 ? 20.470 -9.125 1.505 1.00 51.28 79 ASP A CA 1
ATOM 652 C C . ASP A 1 79 ? 21.667 -8.485 2.221 1.00 51.28 79 ASP A C 1
ATOM 654 O O . ASP A 1 79 ? 21.661 -7.293 2.549 1.00 51.28 79 ASP A O 1
ATO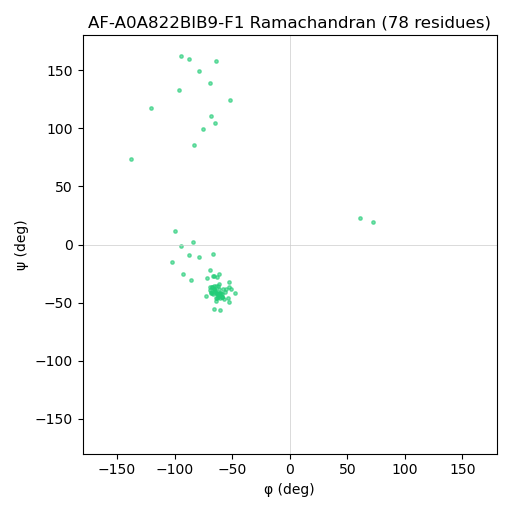M 658 N N . LYS A 1 80 ? 22.634 -9.331 2.574 1.00 41.53 80 LYS A N 1
ATOM 659 C CA . LYS A 1 80 ? 23.956 -8.896 3.022 1.00 41.53 80 LYS A CA 1
ATOM 660 C C . LYS A 1 80 ? 24.724 -8.288 1.861 1.00 41.53 80 LYS A C 1
ATOM 662 O O . LYS A 1 80 ? 24.588 -8.826 0.741 1.00 41.53 80 LYS A O 1
#

Nearest PDB structures (foldseek):
  3stq-assembly2_F  TM=5.373E-01  e=5.048E+00  Pseudomonas aeruginosa
  1x03-assembly1_A-2  TM=4.957E-01  e=6.001E+00  Homo sapiens

Solvent-accessible surface area (backbone atoms only — not comparable to full-atom values): 4566 Å² total; per-residue (Å²): 131,68,68,85,39,75,67,44,53,41,43,77,34,54,70,62,31,53,52,46,34,55,50,29,49,54,49,34,73,70,40,53,82,89,42,33,67,56,30,47,49,51,27,51,53,35,47,54,49,40,35,54,50,72,75,44,52,72,64,59,54,50,56,54,32,53,78,72,63,55,39,70,79,73,72,42,84,77,80,127

Sequence (80 aa):
MNTNSYTGYMQRNSQLVLTKIMEEYWELVAASENNKIYECSDLFVHILIYLNSIGLSLEDISNELNKRRWTLKTLIQFDK

Mean predicted aligned error: 7.09 Å

Radius of gyration: 14.98 Å; Cα contacts (8 Å, |Δi|>4): 56; chains: 1; bounding box: 40×33×33 Å

Secondary structure (DSSP, 8-state):
--TTSHHHHHHT-HHHHHHHHHHHHHHHHH--HHHHHHHHHHHHHHHHHHHHHTT--HHHHHHHHHHTT--HHHHS----

Foldseek 3Di:
DPCPDPLNVCLVPLVVLVVQLVVLVVCLVVDDPVCNVVSVVSNVVSVCSNCVSVVHDPVNVVVVCVVVVNDPVNVDDPDD